Protein AF-A0A3D3FCI4-F1 (afdb_monomer_lite)

Structure (mmCIF, N/CA/C/O backbone):
data_AF-A0A3D3FCI4-F1
#
_entry.id   AF-A0A3D3FCI4-F1
#
loop_
_atom_site.group_PDB
_atom_site.id
_atom_site.type_symbol
_atom_site.label_atom_id
_atom_site.label_alt_id
_atom_site.label_comp_id
_atom_site.label_asym_id
_atom_site.label_entity_id
_atom_site.label_seq_id
_atom_site.pdbx_PDB_ins_code
_atom_site.Cartn_x
_atom_site.Cartn_y
_atom_site.Cartn_z
_atom_site.occupancy
_atom_site.B_iso_or_equiv
_atom_site.auth_seq_id
_atom_site.auth_comp_id
_atom_site.auth_asym_id
_atom_site.auth_atom_id
_atom_site.pdbx_PDB_model_num
ATOM 1 N N . MET A 1 1 ? 46.797 -23.513 31.741 1.00 40.06 1 MET A N 1
ATOM 2 C CA . MET A 1 1 ? 47.118 -23.196 30.335 1.00 40.06 1 MET A CA 1
ATOM 3 C C . MET A 1 1 ? 45.871 -22.556 29.739 1.00 40.06 1 MET A C 1
ATOM 5 O O . MET A 1 1 ? 44.933 -23.267 29.415 1.00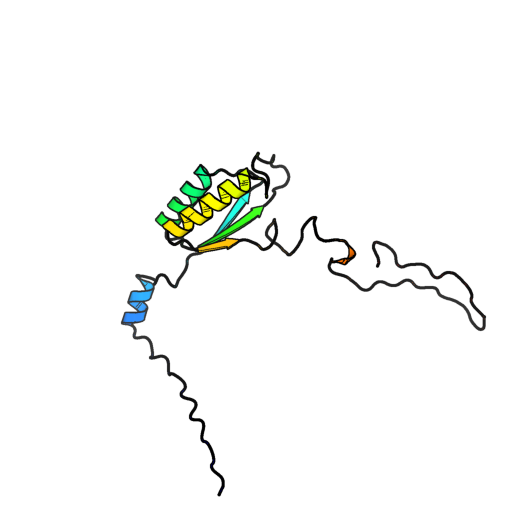 40.06 1 MET A O 1
ATOM 9 N N . ALA A 1 2 ? 45.781 -21.226 29.784 1.00 38.50 2 ALA A N 1
ATOM 10 C CA . ALA A 1 2 ? 44.607 -20.484 29.329 1.00 38.50 2 ALA A CA 1
ATOM 11 C C . ALA A 1 2 ? 44.851 -20.029 27.887 1.00 38.50 2 ALA A C 1
ATOM 13 O O . ALA A 1 2 ? 45.785 -19.272 27.634 1.00 38.50 2 ALA A O 1
ATOM 14 N N . PHE A 1 3 ? 44.054 -20.537 26.949 1.00 42.12 3 PHE A N 1
ATOM 15 C CA . PHE A 1 3 ? 44.055 -20.071 25.567 1.00 42.12 3 PHE A CA 1
ATOM 16 C C . PHE A 1 3 ? 43.136 -18.854 25.469 1.00 42.12 3 PHE A C 1
ATOM 18 O O . PHE A 1 3 ? 41.914 -18.985 25.456 1.00 42.12 3 PHE A O 1
ATOM 25 N N . THR A 1 4 ? 43.728 -17.664 25.425 1.00 46.25 4 THR A N 1
ATOM 26 C CA . THR A 1 4 ? 43.014 -16.434 25.077 1.00 46.25 4 THR A CA 1
ATOM 27 C C . THR A 1 4 ? 42.776 -16.431 23.571 1.00 46.25 4 THR A C 1
ATOM 29 O O . THR A 1 4 ? 43.709 -16.261 22.787 1.00 46.25 4 THR A O 1
ATOM 32 N N . PHE A 1 5 ? 41.526 -16.641 23.162 1.00 48.19 5 PHE A N 1
ATOM 33 C CA . PHE A 1 5 ? 41.084 -16.469 21.781 1.00 48.19 5 PHE A CA 1
ATOM 34 C C . PHE A 1 5 ? 40.935 -14.966 21.513 1.00 48.19 5 PHE A C 1
ATOM 36 O O . PHE A 1 5 ? 39.995 -14.332 21.990 1.00 48.19 5 PHE A O 1
ATOM 43 N N . CYS A 1 6 ? 41.887 -14.374 20.792 1.00 47.59 6 CYS A N 1
ATOM 44 C CA . CYS A 1 6 ? 41.751 -13.011 20.291 1.00 47.59 6 CYS A CA 1
ATOM 45 C C . CYS A 1 6 ? 40.881 -13.068 19.029 1.00 47.59 6 CYS A C 1
ATOM 47 O O . CYS A 1 6 ? 41.357 -13.446 17.959 1.00 47.59 6 CYS A O 1
ATOM 49 N N . ALA A 1 7 ? 39.589 -12.766 19.161 1.00 52.44 7 ALA A N 1
ATOM 50 C CA . ALA A 1 7 ? 38.726 -12.558 18.007 1.00 52.44 7 ALA A CA 1
ATOM 51 C C . ALA A 1 7 ? 39.152 -11.247 17.333 1.00 52.44 7 ALA A C 1
ATOM 53 O O . ALA A 1 7 ? 38.815 -10.157 17.793 1.00 52.44 7 ALA A O 1
ATOM 54 N N . SER A 1 8 ? 39.950 -11.354 16.271 1.00 58.19 8 SER A N 1
ATOM 55 C CA . SER A 1 8 ? 40.235 -10.225 15.392 1.00 58.19 8 SER A CA 1
ATOM 56 C C . SER A 1 8 ? 38.959 -9.923 14.611 1.00 58.19 8 SER A C 1
ATOM 58 O O . SER A 1 8 ? 38.587 -10.643 13.686 1.00 58.19 8 SER A O 1
ATOM 60 N N . GLN A 1 9 ? 38.233 -8.899 15.049 1.00 56.75 9 GLN A N 1
ATOM 61 C CA . GLN A 1 9 ? 37.124 -8.340 14.294 1.00 56.75 9 GLN A CA 1
ATOM 62 C C . GLN A 1 9 ? 37.735 -7.604 13.091 1.00 56.75 9 GLN A C 1
ATOM 64 O O . GLN A 1 9 ? 38.160 -6.458 13.217 1.00 56.75 9 GLN A O 1
ATOM 69 N N . CYS A 1 10 ? 37.831 -8.266 11.936 1.00 47.62 10 CYS A N 1
ATOM 70 C CA . CYS A 1 10 ? 38.097 -7.575 10.675 1.00 47.62 10 CYS A CA 1
ATOM 71 C C . CYS A 1 10 ? 36.905 -6.661 10.381 1.00 47.62 10 CYS A C 1
ATOM 73 O O . CYS A 1 10 ? 35.862 -7.114 9.912 1.00 47.62 10 CYS A O 1
ATOM 75 N N . SER A 1 11 ? 37.043 -5.374 10.677 1.00 58.16 11 SER A N 1
ATOM 76 C CA . SER A 1 11 ? 36.227 -4.352 10.038 1.00 58.16 11 SER A CA 1
ATOM 77 C C . SER A 1 11 ? 36.652 -4.287 8.574 1.00 58.16 11 SER A C 1
ATOM 79 O O . SER A 1 11 ? 37.777 -3.881 8.288 1.00 58.16 11 SER A O 1
ATOM 81 N N . GLU A 1 12 ? 35.789 -4.708 7.649 1.00 61.44 12 GLU A N 1
ATOM 82 C CA . GLU A 1 12 ? 35.965 -4.369 6.237 1.00 61.44 12 GLU A CA 1
ATOM 83 C C . GLU A 1 12 ? 35.935 -2.840 6.115 1.00 61.44 12 GLU A C 1
ATOM 85 O O . GLU A 1 12 ? 34.879 -2.211 6.215 1.00 61.44 12 GLU A O 1
ATOM 90 N N . GLU A 1 13 ? 37.104 -2.219 5.949 1.00 60.91 13 GLU A N 1
ATOM 91 C CA . GLU A 1 13 ? 37.179 -0.826 5.527 1.00 60.91 13 GLU A CA 1
ATOM 92 C C . GLU A 1 13 ? 36.599 -0.743 4.116 1.00 60.91 13 GLU A C 1
ATOM 94 O O . GLU A 1 13 ? 37.169 -1.271 3.159 1.00 60.91 13 GLU A O 1
ATOM 99 N N . LYS A 1 14 ? 35.439 -0.090 3.977 1.00 68.88 14 LYS A N 1
ATOM 100 C CA . LYS A 1 14 ? 34.926 0.257 2.653 1.00 68.88 14 LYS A CA 1
ATOM 101 C C . LYS A 1 14 ? 35.953 1.177 1.990 1.00 68.88 14 LYS A C 1
ATOM 103 O O . LYS A 1 14 ? 36.247 2.228 2.565 1.00 68.88 14 LYS A O 1
ATOM 108 N N . PRO A 1 15 ? 36.490 0.816 0.811 1.00 72.88 15 PRO A N 1
ATOM 109 C CA . PRO A 1 15 ? 37.452 1.661 0.128 1.00 72.88 15 PRO A CA 1
ATOM 110 C C . PRO A 1 15 ? 36.830 3.036 -0.120 1.00 72.88 15 PRO A C 1
ATOM 112 O O . PRO A 1 15 ? 35.658 3.146 -0.491 1.00 72.88 15 PRO A O 1
ATOM 115 N N . ALA A 1 16 ? 37.613 4.087 0.121 1.00 78.81 16 ALA A N 1
ATOM 116 C CA . ALA A 1 16 ? 37.190 5.447 -0.167 1.00 78.81 16 ALA A CA 1
ATOM 117 C C . ALA A 1 16 ? 36.862 5.572 -1.664 1.00 78.81 16 ALA A C 1
ATOM 119 O O . ALA A 1 16 ? 37.651 5.156 -2.514 1.00 78.81 16 ALA A O 1
ATOM 120 N N . LEU A 1 17 ? 35.688 6.121 -1.981 1.00 86.19 17 LEU A N 1
ATOM 121 C CA . LEU A 1 17 ? 35.261 6.343 -3.362 1.00 86.19 17 LEU A CA 1
ATOM 122 C C . LEU A 1 17 ? 36.151 7.411 -4.005 1.00 86.19 17 LEU A C 1
ATOM 124 O O . LEU A 1 17 ? 36.373 8.470 -3.415 1.00 86.19 17 LEU A O 1
ATOM 128 N N . SER A 1 18 ? 36.654 7.143 -5.210 1.00 93.06 18 SER A N 1
ATOM 129 C CA . SER A 1 18 ? 37.419 8.138 -5.962 1.00 93.06 18 SER A CA 1
ATOM 130 C C . SER A 1 18 ? 36.483 9.211 -6.545 1.00 93.06 18 SER A C 1
ATOM 132 O O . SER A 1 18 ? 35.312 8.907 -6.812 1.00 93.06 18 SER A O 1
ATOM 134 N N . PRO A 1 19 ? 36.959 10.445 -6.786 1.00 93.56 19 PRO A N 1
ATOM 135 C CA . PRO A 1 19 ? 36.166 11.484 -7.445 1.00 93.56 19 PRO A CA 1
ATOM 136 C C . PRO A 1 19 ? 35.548 11.028 -8.774 1.00 93.56 19 PRO A C 1
ATOM 138 O O . PRO A 1 19 ? 34.384 11.315 -9.033 1.00 93.56 19 PRO A O 1
ATOM 141 N N . GLU A 1 20 ? 36.274 10.235 -9.563 1.00 93.81 20 GLU A N 1
ATOM 142 C CA . GLU A 1 20 ? 35.809 9.707 -10.852 1.00 93.81 20 GLU A CA 1
ATOM 143 C C . GLU A 1 20 ? 34.651 8.717 -10.670 1.00 93.81 20 GLU A C 1
ATOM 145 O O . GLU A 1 20 ? 33.697 8.710 -11.449 1.00 93.81 20 GLU A O 1
ATOM 150 N N . SER A 1 21 ? 34.703 7.892 -9.618 1.00 90.56 21 SER A N 1
ATOM 151 C CA . SER A 1 21 ? 33.609 6.971 -9.292 1.00 90.56 21 SER A CA 1
ATOM 152 C C . SER A 1 21 ? 32.342 7.714 -8.855 1.00 90.56 21 SER A C 1
ATOM 154 O O . SER A 1 21 ? 31.236 7.307 -9.212 1.00 90.56 21 SER A O 1
ATOM 156 N N . LEU A 1 22 ? 32.502 8.832 -8.139 1.00 92.81 22 LEU A N 1
ATOM 157 C CA . LEU A 1 22 ? 31.397 9.689 -7.714 1.00 92.81 22 LEU A CA 1
ATOM 158 C C . LEU A 1 22 ? 30.778 10.435 -8.898 1.00 92.81 22 LEU A C 1
ATOM 160 O O . LEU A 1 22 ? 29.557 10.453 -9.026 1.00 92.81 22 LEU A O 1
ATOM 164 N N . GLU A 1 23 ? 31.602 11.014 -9.773 1.00 95.12 23 GLU A N 1
ATOM 165 C CA . GLU A 1 23 ? 31.141 11.699 -10.984 1.00 95.12 23 GLU A CA 1
ATOM 166 C C . GLU A 1 23 ? 30.387 10.736 -11.909 1.00 95.12 23 GLU A C 1
ATOM 168 O O . GLU A 1 23 ? 29.263 11.026 -12.318 1.00 95.12 23 GLU A O 1
ATOM 173 N N . SER A 1 24 ? 30.954 9.553 -12.167 1.00 93.00 24 SER A N 1
ATOM 174 C CA . SER A 1 24 ? 30.322 8.527 -13.001 1.00 93.00 24 SER A CA 1
ATOM 175 C C . SER A 1 24 ? 28.969 8.080 -12.438 1.00 93.00 24 SER A C 1
ATOM 177 O O . SER A 1 24 ? 27.974 8.081 -13.162 1.00 93.00 24 SER A O 1
ATOM 179 N N . GLY A 1 25 ? 28.895 7.784 -11.134 1.00 92.44 25 GLY A N 1
ATOM 180 C CA . GLY A 1 25 ? 27.641 7.406 -10.474 1.00 92.44 25 GLY A CA 1
ATOM 181 C C . GLY A 1 25 ? 26.622 8.545 -10.363 1.00 92.44 25 GLY A C 1
ATOM 182 O O . GLY A 1 25 ? 25.431 8.284 -10.225 1.00 92.44 25 GLY A O 1
ATOM 183 N N . PHE A 1 26 ? 27.057 9.804 -10.432 1.00 92.12 26 PHE A N 1
ATOM 184 C CA . PHE A 1 26 ? 26.157 10.955 -10.478 1.00 92.12 26 PHE A CA 1
ATOM 185 C C . PHE A 1 26 ? 25.567 11.161 -11.878 1.00 92.12 26 PHE A C 1
ATOM 187 O O . PHE A 1 26 ? 24.366 11.388 -12.010 1.00 92.12 26 PHE A O 1
ATOM 194 N N . VAL A 1 27 ? 26.396 11.056 -12.922 1.00 94.06 27 VAL A N 1
ATOM 195 C CA . VAL A 1 27 ? 25.966 11.187 -14.325 1.00 94.06 27 VAL A CA 1
ATOM 196 C C . VAL A 1 27 ? 25.118 9.991 -14.757 1.00 94.06 27 VAL A C 1
ATOM 198 O O . VAL A 1 27 ? 24.117 10.167 -15.447 1.00 94.06 27 VAL A O 1
ATOM 201 N N . THR A 1 28 ? 25.507 8.780 -14.349 1.00 90.44 28 THR A N 1
ATOM 202 C CA . THR A 1 28 ? 24.799 7.524 -14.634 1.00 90.44 28 THR A CA 1
ATOM 203 C C . THR A 1 28 ? 24.545 6.774 -13.325 1.00 90.44 28 THR A C 1
ATOM 205 O O . THR A 1 28 ? 25.340 5.910 -12.941 1.00 90.44 28 THR A O 1
ATOM 208 N N . PRO A 1 29 ? 23.452 7.099 -12.611 1.00 89.62 29 PRO A N 1
ATOM 209 C CA . PRO A 1 29 ? 23.088 6.398 -11.389 1.00 89.62 29 PRO A CA 1
ATOM 210 C C . PRO A 1 29 ? 22.958 4.889 -11.625 1.00 89.62 29 PRO A C 1
ATOM 212 O O . PRO A 1 29 ? 22.342 4.481 -12.611 1.00 89.62 29 PRO A O 1
ATOM 215 N N . PRO A 1 30 ? 23.519 4.042 -10.744 1.00 87.69 30 PRO A N 1
ATOM 216 C CA . PRO A 1 30 ? 23.360 2.599 -10.860 1.00 87.69 30 PRO A CA 1
ATOM 217 C C . PRO A 1 30 ? 21.914 2.188 -10.554 1.00 87.69 30 PRO A C 1
ATOM 219 O O . PRO A 1 30 ? 21.230 2.849 -9.774 1.00 87.69 30 PRO A O 1
ATOM 222 N N . ASP A 1 31 ? 21.487 1.029 -11.065 1.00 83.12 31 ASP A N 1
ATOM 223 C CA . ASP A 1 31 ? 20.128 0.487 -10.870 1.00 83.12 31 ASP A CA 1
ATOM 224 C C . ASP A 1 31 ? 19.733 0.290 -9.394 1.00 83.12 31 ASP A C 1
ATOM 226 O O . ASP A 1 31 ? 18.548 0.241 -9.064 1.00 83.12 31 ASP A O 1
ATOM 230 N N . SER A 1 32 ? 20.710 0.218 -8.481 1.00 86.88 32 SER A N 1
ATOM 231 C CA . SER A 1 32 ? 20.463 0.207 -7.033 1.00 86.88 32 SER A CA 1
ATOM 232 C C . SER A 1 32 ? 19.809 1.497 -6.518 1.00 86.88 32 SER A C 1
ATOM 234 O O . SER A 1 32 ? 19.259 1.508 -5.417 1.00 86.88 32 SER A O 1
ATOM 236 N N . ILE A 1 33 ? 19.885 2.593 -7.278 1.00 88.38 33 ILE A N 1
ATOM 237 C CA . ILE A 1 33 ? 19.215 3.859 -6.983 1.00 88.38 33 ILE A CA 1
ATOM 238 C C . ILE A 1 33 ? 17.872 3.868 -7.710 1.00 88.38 33 ILE A C 1
ATOM 240 O O . ILE A 1 33 ? 17.774 4.148 -8.903 1.00 88.38 33 ILE A O 1
ATOM 244 N N . GLN A 1 34 ? 16.819 3.535 -6.968 1.00 87.50 34 GLN A N 1
ATOM 245 C CA . GLN A 1 34 ? 15.479 3.419 -7.526 1.00 87.50 34 GLN A CA 1
ATOM 246 C C . GLN A 1 34 ? 14.676 4.719 -7.412 1.00 87.50 34 GLN A C 1
ATOM 248 O O . GLN A 1 34 ? 14.445 5.231 -6.312 1.00 87.50 34 GLN A O 1
ATOM 253 N N . THR A 1 35 ? 14.161 5.198 -8.542 1.00 93.50 35 THR A N 1
ATOM 254 C CA . THR A 1 35 ? 13.181 6.286 -8.595 1.00 93.50 35 THR A CA 1
ATOM 255 C C . THR A 1 35 ? 11.789 5.700 -8.421 1.00 93.50 35 THR A C 1
ATOM 257 O O . THR A 1 35 ? 11.380 4.800 -9.154 1.00 93.50 35 THR A O 1
ATOM 260 N N . SER A 1 36 ? 11.077 6.186 -7.404 1.00 96.31 36 SER A N 1
ATOM 261 C CA . SER A 1 36 ? 9.855 5.554 -6.904 1.00 96.31 36 SER A CA 1
ATOM 262 C C . SER A 1 36 ? 8.648 6.473 -6.960 1.00 96.31 36 SER A C 1
ATOM 264 O O . SER A 1 36 ? 8.780 7.670 -6.709 1.00 96.31 36 SER A O 1
ATOM 266 N N . VAL A 1 37 ? 7.467 5.900 -7.188 1.00 98.06 37 VAL A N 1
ATOM 267 C CA . VAL A 1 37 ? 6.197 6.639 -7.187 1.00 98.06 37 VAL A CA 1
ATOM 268 C C . VAL A 1 37 ? 5.118 5.941 -6.369 1.00 98.06 37 VAL A C 1
ATOM 270 O O . VAL A 1 37 ? 5.077 4.714 -6.273 1.00 98.06 37 VAL A O 1
ATOM 273 N N . TYR A 1 38 ? 4.196 6.728 -5.817 1.00 98.38 38 TYR A N 1
ATOM 274 C CA . TYR A 1 38 ? 2.888 6.207 -5.440 1.00 98.38 38 TYR A CA 1
ATOM 275 C C . TYR A 1 38 ? 2.030 6.084 -6.690 1.00 98.38 38 TYR A C 1
ATOM 277 O O . TYR A 1 38 ? 1.877 7.042 -7.446 1.00 98.38 38 TYR A O 1
ATOM 285 N N . TRP A 1 39 ? 1.454 4.907 -6.883 1.00 98.50 39 TRP A N 1
ATOM 286 C CA . TRP A 1 39 ? 0.574 4.614 -7.997 1.00 98.50 39 TRP A CA 1
ATOM 287 C C . TRP A 1 39 ? -0.797 4.253 -7.446 1.00 98.50 39 TRP A C 1
ATOM 289 O O . TRP A 1 39 ? -1.087 3.114 -7.079 1.00 98.50 39 TRP A O 1
ATOM 299 N N . TYR A 1 40 ? -1.623 5.282 -7.285 1.00 98.00 40 TYR A N 1
ATOM 300 C CA . TYR A 1 40 ? -2.937 5.124 -6.686 1.00 98.00 40 TYR A CA 1
ATOM 301 C C . TYR A 1 40 ? -3.972 4.721 -7.725 1.00 98.00 40 TYR A C 1
ATOM 303 O O . TYR A 1 40 ? -4.189 5.413 -8.717 1.00 98.00 40 TYR A O 1
ATOM 311 N N . TRP A 1 41 ? -4.650 3.614 -7.450 1.00 97.81 41 TRP A N 1
ATOM 312 C CA . TRP A 1 41 ? -5.810 3.163 -8.200 1.00 97.81 41 TRP A CA 1
ATOM 313 C C . TRP A 1 41 ? -7.045 3.795 -7.576 1.00 97.81 41 TRP A C 1
ATOM 315 O O . TRP A 1 41 ? -7.425 3.490 -6.441 1.00 97.81 41 TRP A O 1
ATOM 325 N N . ILE A 1 42 ? -7.611 4.759 -8.298 1.00 97.44 42 ILE A N 1
ATOM 326 C CA . ILE A 1 42 ? -8.595 5.689 -7.755 1.00 97.44 42 ILE A CA 1
ATOM 327 C C . ILE A 1 42 ? -10.012 5.181 -8.003 1.00 97.44 42 ILE A C 1
ATOM 329 O O . ILE A 1 42 ? -10.454 5.072 -9.141 1.00 97.44 42 ILE A O 1
ATOM 333 N N . SER A 1 43 ? -10.754 4.967 -6.917 1.00 96.44 43 SER A N 1
ATOM 334 C CA . SER A 1 43 ? -12.205 4.733 -6.896 1.00 96.44 43 SER A CA 1
ATOM 335 C C . SER A 1 43 ? -12.674 3.696 -7.921 1.00 96.44 43 SER A C 1
ATOM 337 O O . SER A 1 43 ? -13.635 3.931 -8.647 1.00 96.44 43 SER A O 1
ATOM 339 N N . ASP A 1 44 ? -11.987 2.555 -7.994 1.00 96.44 44 ASP A N 1
ATOM 340 C CA . ASP A 1 44 ? -12.286 1.431 -8.897 1.00 96.44 44 ASP A CA 1
ATOM 341 C C . ASP A 1 44 ? -12.215 1.762 -10.406 1.00 96.44 44 ASP A C 1
ATOM 343 O O . ASP A 1 44 ? -12.681 0.981 -11.244 1.00 96.44 44 ASP A O 1
ATOM 347 N N . HIS A 1 45 ? -11.636 2.911 -10.778 1.00 96.50 45 HIS A N 1
ATOM 348 C CA . HIS A 1 45 ? -11.332 3.265 -12.169 1.00 96.50 45 HIS A CA 1
ATOM 349 C C . HIS A 1 45 ? -10.005 2.645 -12.570 1.00 96.50 45 HIS A C 1
ATOM 351 O O . HIS A 1 45 ? -8.943 3.259 -12.481 1.00 96.50 45 HIS A O 1
ATOM 357 N N . LEU A 1 46 ? -10.085 1.385 -12.973 1.00 96.31 46 LEU A N 1
ATOM 358 C CA . LEU A 1 46 ? -8.936 0.539 -13.230 1.00 96.31 46 LEU A CA 1
ATOM 359 C C . LEU A 1 46 ? -9.191 -0.308 -14.480 1.00 96.31 46 LEU A C 1
ATOM 361 O O . LEU A 1 46 ? -10.323 -0.697 -14.755 1.00 96.31 46 LEU A O 1
ATOM 365 N N . SER A 1 47 ? -8.145 -0.593 -15.254 1.00 97.94 47 SER A N 1
ATOM 366 C CA . SER A 1 47 ? -8.229 -1.523 -16.381 1.00 97.94 47 SER A CA 1
ATOM 367 C C . SER A 1 47 ? -6.887 -2.196 -16.641 1.00 97.94 47 SER A C 1
ATOM 369 O O . SER A 1 47 ? -5.830 -1.625 -16.369 1.00 97.94 47 SER A O 1
ATOM 371 N N . LYS A 1 48 ? -6.932 -3.396 -17.228 1.00 98.19 48 LYS A N 1
ATOM 372 C CA . LYS A 1 48 ? -5.736 -4.156 -17.609 1.00 98.19 48 LYS A CA 1
ATOM 373 C C . LYS A 1 48 ? -4.878 -3.408 -18.632 1.00 98.19 48 LYS A C 1
ATOM 375 O O . LYS A 1 48 ? -3.660 -3.396 -18.529 1.00 98.19 48 LYS A O 1
ATOM 380 N N . GLU A 1 49 ? -5.516 -2.779 -19.613 1.00 98.50 49 GLU A N 1
ATOM 381 C CA . GLU A 1 49 ? -4.820 -1.977 -20.620 1.00 98.50 49 GLU A CA 1
ATOM 382 C C . GLU A 1 49 ? -4.145 -0.749 -19.994 1.00 98.50 49 GLU A C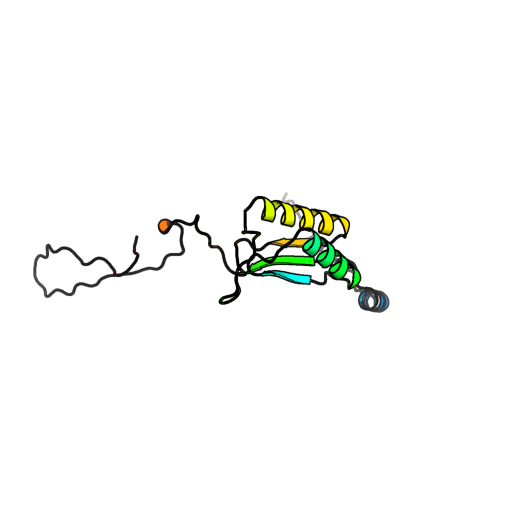 1
ATOM 384 O O . GLU A 1 49 ? -2.993 -0.458 -20.312 1.00 98.50 49 GLU A O 1
ATOM 389 N N . GLY A 1 50 ? -4.841 -0.065 -19.079 1.00 98.50 50 GLY A N 1
ATOM 390 C CA . GLY A 1 50 ? -4.311 1.100 -18.373 1.00 98.50 50 GLY A CA 1
ATOM 391 C C . GLY A 1 50 ? -3.049 0.767 -17.587 1.00 98.50 50 GLY A C 1
ATOM 392 O O . GLY A 1 50 ? -2.027 1.410 -17.792 1.00 98.50 50 GLY A O 1
ATOM 393 N N . VAL A 1 51 ? -3.075 -0.296 -16.773 1.00 98.75 51 VAL A N 1
ATOM 394 C CA . VAL A 1 51 ? -1.909 -0.648 -15.946 1.00 98.75 51 VAL A CA 1
ATOM 395 C C . VAL A 1 51 ? -0.673 -1.026 -16.757 1.00 98.75 51 VAL A C 1
ATOM 397 O O . VAL A 1 51 ? 0.444 -0.718 -16.352 1.00 98.75 51 VAL A O 1
ATOM 400 N N . VAL A 1 52 ? -0.859 -1.656 -17.919 1.00 98.88 52 VAL A N 1
ATOM 401 C CA . VAL A 1 52 ? 0.247 -1.987 -18.826 1.00 98.88 52 VAL A CA 1
ATOM 402 C C . VAL A 1 52 ? 0.854 -0.708 -19.402 1.00 98.88 52 VAL A C 1
ATOM 404 O O . VAL A 1 52 ? 2.073 -0.542 -19.381 1.00 98.88 52 VAL A O 1
ATOM 407 N N . LYS A 1 53 ? 0.016 0.220 -19.880 1.00 98.88 53 LYS A N 1
ATOM 408 C CA . LYS A 1 53 ? 0.479 1.500 -20.437 1.00 98.88 53 LYS A CA 1
ATOM 409 C C . LYS A 1 53 ? 1.170 2.369 -19.390 1.00 98.88 53 LYS A C 1
ATOM 411 O O . LYS A 1 53 ? 2.221 2.927 -19.691 1.00 98.88 53 LYS A O 1
ATOM 416 N N . ASP A 1 54 ? 0.627 2.427 -18.176 1.00 98.75 54 ASP A N 1
ATOM 417 C CA . ASP A 1 54 ? 1.227 3.152 -17.054 1.00 98.75 54 ASP A CA 1
ATOM 418 C C . ASP A 1 54 ? 2.650 2.650 -16.775 1.00 98.75 54 ASP A C 1
ATOM 420 O O . ASP A 1 54 ? 3.577 3.451 -16.682 1.00 98.75 54 ASP A O 1
ATOM 424 N N . LEU A 1 55 ? 2.855 1.331 -16.707 1.00 98.81 55 LEU A N 1
ATOM 425 C CA . LEU A 1 55 ? 4.169 0.740 -16.431 1.00 98.81 55 LEU A CA 1
ATOM 426 C C . LEU A 1 55 ? 5.177 0.968 -17.565 1.00 98.81 55 LEU A C 1
ATOM 428 O O . LEU A 1 55 ? 6.347 1.243 -17.297 1.00 98.81 55 LEU A O 1
ATOM 432 N N . HIS A 1 56 ? 4.741 0.906 -18.826 1.00 98.75 56 HIS A N 1
ATOM 433 C CA . HIS A 1 56 ? 5.600 1.274 -19.954 1.00 98.75 56 HIS A CA 1
ATOM 434 C C . HIS A 1 56 ? 6.008 2.751 -19.899 1.00 98.75 56 HIS A C 1
ATOM 436 O O . HIS A 1 56 ? 7.190 3.053 -20.063 1.00 98.75 56 HIS A O 1
ATOM 442 N N . ALA A 1 57 ? 5.067 3.652 -19.600 1.00 98.69 57 ALA A N 1
ATOM 443 C CA . ALA A 1 57 ? 5.351 5.077 -19.450 1.00 98.69 57 ALA A CA 1
ATOM 444 C C . ALA A 1 57 ? 6.298 5.349 -18.268 1.00 98.69 57 ALA A C 1
ATOM 446 O O . ALA A 1 57 ? 7.233 6.135 -18.396 1.00 98.69 57 ALA A O 1
ATOM 447 N N . MET A 1 58 ? 6.111 4.657 -17.138 1.00 98.50 58 MET A N 1
ATOM 448 C CA . MET A 1 58 ? 7.032 4.705 -15.997 1.00 98.50 58 MET A CA 1
ATOM 449 C C . MET A 1 58 ? 8.446 4.288 -16.407 1.00 98.50 58 MET A C 1
ATOM 451 O O . MET A 1 58 ? 9.407 4.995 -16.098 1.00 98.50 58 MET A O 1
ATOM 455 N N . LYS A 1 59 ? 8.579 3.176 -17.141 1.00 97.06 59 LYS A N 1
ATOM 456 C CA . LYS A 1 59 ? 9.884 2.686 -17.592 1.00 97.06 59 LYS A CA 1
ATOM 457 C C . LYS A 1 59 ? 10.585 3.679 -18.515 1.00 97.06 59 LYS A C 1
ATOM 459 O O . LYS A 1 59 ? 11.785 3.895 -18.357 1.00 97.06 59 LYS A O 1
ATOM 464 N N . GLU A 1 60 ? 9.848 4.269 -19.454 1.00 97.44 60 GLU A N 1
ATOM 465 C CA . GLU A 1 60 ? 10.371 5.233 -20.429 1.00 97.44 60 GLU A CA 1
ATOM 466 C C . GLU A 1 60 ? 11.031 6.441 -19.752 1.00 97.44 60 GLU A C 1
ATOM 468 O O . GLU A 1 60 ? 12.069 6.914 -20.210 1.00 97.44 60 GLU A O 1
ATOM 473 N N . VAL A 1 61 ? 10.482 6.892 -18.621 1.00 95.75 61 VAL A N 1
ATOM 474 C CA . VAL A 1 61 ? 11.003 8.043 -17.865 1.00 95.75 61 VAL A CA 1
ATOM 475 C C . VAL A 1 61 ? 11.943 7.661 -16.713 1.00 95.75 61 VAL A C 1
ATOM 477 O O . VAL A 1 61 ? 12.308 8.518 -15.910 1.00 95.75 61 VAL A O 1
ATOM 480 N N . GLY A 1 62 ? 12.345 6.390 -16.609 1.00 93.94 62 GLY A N 1
ATOM 481 C CA . GLY A 1 62 ? 13.320 5.925 -15.614 1.00 93.94 62 GLY A CA 1
ATOM 482 C C . GLY A 1 62 ? 12.755 5.609 -14.223 1.00 93.94 62 GLY A C 1
ATOM 483 O O . GLY A 1 62 ? 13.524 5.431 -13.278 1.00 93.94 62 GLY A O 1
ATOM 484 N N . ILE A 1 63 ? 11.431 5.501 -14.067 1.00 96.69 63 ILE A N 1
ATOM 485 C CA . ILE A 1 63 ? 10.820 4.983 -12.835 1.00 96.69 63 ILE A CA 1
ATOM 486 C C . ILE A 1 63 ? 10.982 3.460 -12.817 1.00 96.69 63 ILE A C 1
ATOM 488 O O . ILE A 1 63 ? 10.592 2.759 -13.751 1.00 96.69 63 ILE A O 1
ATOM 492 N N . ASN A 1 64 ? 11.542 2.944 -11.728 1.00 94.75 64 ASN A N 1
ATOM 493 C CA . ASN A 1 64 ? 11.836 1.521 -11.540 1.00 94.75 64 ASN A CA 1
ATOM 494 C C . ASN A 1 64 ? 11.269 0.964 -10.224 1.00 94.75 64 ASN A C 1
ATOM 496 O O . ASN A 1 64 ? 11.547 -0.183 -9.877 1.00 94.75 64 ASN A O 1
ATOM 500 N N . ARG A 1 65 ? 10.434 1.738 -9.514 1.00 97.88 65 ARG A N 1
ATOM 501 C CA . ARG A 1 65 ? 9.630 1.248 -8.388 1.00 97.88 65 ARG A CA 1
ATOM 502 C C . ARG A 1 65 ? 8.284 1.968 -8.280 1.00 97.88 65 ARG A C 1
ATOM 504 O O . ARG A 1 65 ? 8.217 3.191 -8.402 1.00 97.88 65 ARG A O 1
ATOM 511 N N . ALA A 1 66 ? 7.212 1.237 -7.994 1.00 98.44 66 ALA A N 1
ATOM 512 C CA . ALA A 1 66 ? 5.885 1.808 -7.769 1.00 98.44 66 ALA A CA 1
ATOM 513 C C . ALA A 1 66 ? 5.168 1.155 -6.578 1.00 98.44 66 ALA A C 1
ATOM 515 O O . ALA A 1 66 ? 5.299 -0.043 -6.334 1.00 98.44 66 ALA A O 1
ATOM 516 N N . PHE A 1 67 ? 4.387 1.947 -5.843 1.00 98.44 67 PHE A N 1
ATOM 517 C CA . PHE A 1 67 ? 3.598 1.489 -4.698 1.00 98.44 67 PHE A CA 1
ATOM 518 C C . PHE A 1 67 ? 2.103 1.565 -5.006 1.00 98.44 67 PHE A C 1
ATOM 520 O O . PHE A 1 67 ? 1.548 2.661 -5.112 1.00 98.44 67 PHE A O 1
ATOM 527 N N . ILE A 1 68 ? 1.451 0.408 -5.132 1.00 98.50 68 ILE A N 1
ATOM 528 C CA . ILE A 1 68 ? 0.019 0.299 -5.426 1.00 98.50 68 ILE A CA 1
ATOM 529 C C . ILE A 1 68 ? -0.789 0.562 -4.158 1.00 98.50 68 ILE A C 1
ATOM 531 O O . ILE A 1 68 ? -0.711 -0.212 -3.200 1.00 98.50 68 ILE A O 1
ATOM 535 N N . GLY A 1 69 ? -1.618 1.608 -4.194 1.00 97.81 69 GLY A N 1
ATOM 536 C CA . GLY A 1 69 ? -2.627 1.913 -3.176 1.00 97.81 69 GLY A CA 1
ATOM 537 C C . GLY A 1 69 ? -4.022 2.021 -3.782 1.00 97.81 69 GLY A C 1
ATOM 538 O O . GLY A 1 69 ? -4.212 2.700 -4.786 1.00 97.81 69 GLY A O 1
ATOM 539 N N . ASN A 1 70 ? -5.011 1.366 -3.172 1.00 96.81 70 ASN A N 1
ATOM 540 C CA . ASN A 1 70 ? -6.403 1.422 -3.628 1.00 96.81 70 ASN A CA 1
ATOM 541 C C . ASN A 1 70 ? -7.135 2.518 -2.852 1.00 96.81 70 ASN A C 1
ATOM 543 O O . ASN A 1 70 ? -7.416 2.337 -1.667 1.00 96.81 70 ASN A O 1
ATOM 547 N N . ILE A 1 71 ? -7.415 3.655 -3.490 1.00 96.62 71 ILE A N 1
ATOM 548 C CA . ILE A 1 71 ? -7.900 4.865 -2.812 1.00 96.62 71 ILE A CA 1
ATOM 549 C C . ILE A 1 71 ? -9.305 5.221 -3.294 1.00 96.62 71 ILE A C 1
ATOM 551 O O . ILE A 1 71 ? -9.520 5.467 -4.477 1.00 96.62 71 ILE A O 1
ATOM 555 N N . GLY A 1 72 ? -10.261 5.318 -2.371 1.00 94.31 72 GLY A N 1
ATOM 556 C CA . GLY A 1 72 ? -11.570 5.916 -2.644 1.00 94.31 72 GLY A CA 1
ATOM 557 C C . GLY A 1 72 ? -11.530 7.437 -2.487 1.00 94.31 72 GLY A C 1
ATOM 558 O O . GLY A 1 72 ? -10.961 7.940 -1.518 1.00 94.31 72 GLY A O 1
ATOM 559 N N . ILE A 1 73 ? -12.150 8.170 -3.413 1.00 94.12 73 ILE A N 1
ATOM 560 C CA . ILE A 1 73 ? -12.327 9.625 -3.332 1.00 94.12 73 ILE A CA 1
ATOM 561 C C . ILE A 1 73 ? -13.810 9.937 -3.137 1.00 94.12 73 ILE A C 1
ATOM 563 O O . ILE A 1 73 ? -14.668 9.481 -3.892 1.00 94.12 73 ILE A O 1
ATOM 567 N N . ASN A 1 74 ? -14.114 10.750 -2.126 1.00 91.12 74 ASN A N 1
ATOM 568 C CA . ASN A 1 74 ? -15.475 11.221 -1.886 1.00 91.12 74 ASN A CA 1
ATOM 569 C C . ASN A 1 74 ? -15.980 12.043 -3.082 1.00 91.12 74 ASN A C 1
ATOM 571 O O . ASN A 1 74 ? -15.237 12.837 -3.650 1.00 91.12 74 ASN A O 1
ATOM 575 N N . ASN A 1 75 ? -17.263 11.900 -3.418 1.00 92.25 75 ASN A N 1
ATOM 576 C CA . ASN A 1 75 ? -17.922 12.576 -4.546 1.00 92.25 75 ASN A CA 1
ATOM 577 C C . ASN A 1 75 ? -17.423 12.173 -5.947 1.00 92.25 75 ASN A C 1
ATOM 579 O O . ASN A 1 75 ? -17.808 12.807 -6.927 1.00 92.25 75 ASN A O 1
ATOM 583 N N . LEU A 1 76 ? -16.625 11.109 -6.067 1.00 94.06 76 LEU A N 1
ATOM 584 C CA . LEU A 1 76 ? -16.319 10.476 -7.346 1.00 94.06 76 LEU A CA 1
ATOM 585 C C . LEU A 1 76 ? -17.142 9.181 -7.469 1.00 94.06 76 LEU A C 1
ATOM 587 O O . LEU A 1 76 ? -17.053 8.326 -6.585 1.00 94.06 76 LEU A O 1
ATOM 591 N N . PRO A 1 77 ? -17.953 8.999 -8.529 1.00 95.25 77 PRO A N 1
ATOM 592 C CA . PRO A 1 77 ? -18.613 7.723 -8.770 1.00 95.25 77 PRO A CA 1
ATOM 593 C C . PRO A 1 77 ? -17.573 6.618 -8.920 1.00 95.25 77 PRO A C 1
ATOM 595 O O . PRO A 1 77 ? -16.594 6.788 -9.647 1.00 95.25 77 PRO A O 1
ATOM 598 N N . PHE A 1 78 ? -17.786 5.488 -8.253 1.00 95.75 78 PHE A N 1
ATOM 599 C CA . PHE A 1 78 ? -16.860 4.371 -8.359 1.00 95.75 78 PHE A CA 1
ATOM 600 C C . PHE A 1 78 ? -16.993 3.668 -9.713 1.00 95.75 78 PHE A C 1
ATOM 602 O O . PHE A 1 78 ? -18.100 3.477 -10.222 1.00 95.75 78 PHE A O 1
ATOM 609 N N . GLY A 1 79 ? -15.857 3.240 -10.255 1.00 95.62 79 GLY A N 1
ATOM 610 C CA . GLY A 1 79 ? -15.785 2.355 -11.405 1.00 95.62 79 GLY A CA 1
ATOM 611 C C . GLY A 1 79 ? -16.291 0.938 -11.107 1.00 95.62 79 GLY A C 1
ATOM 612 O O . GLY A 1 79 ? -16.853 0.633 -10.045 1.00 95.62 79 GLY A O 1
ATOM 613 N N . LYS A 1 80 ? -16.122 0.067 -12.103 1.00 95.19 80 LYS A N 1
ATOM 614 C CA . LYS A 1 80 ? -16.657 -1.303 -12.096 1.00 95.19 80 LYS A CA 1
ATOM 615 C C . LYS A 1 80 ? -15.739 -2.302 -11.391 1.00 95.19 80 LYS A C 1
ATOM 617 O O . LYS A 1 80 ? -16.238 -3.270 -10.824 1.00 95.19 80 LYS A O 1
ATOM 622 N N . VAL A 1 81 ? -14.431 -2.045 -11.385 1.00 97.31 81 VAL A N 1
ATOM 623 C CA . VAL A 1 81 ? -13.409 -2.997 -10.935 1.00 97.31 81 VAL A CA 1
ATOM 624 C C . VAL A 1 81 ? -13.231 -2.907 -9.421 1.00 97.31 81 VAL A C 1
ATOM 626 O O . VAL A 1 81 ? -12.337 -2.229 -8.918 1.00 97.31 81 VAL A O 1
ATOM 629 N N . LYS A 1 82 ? -14.129 -3.559 -8.678 1.00 95.44 82 LYS A N 1
ATOM 630 C CA . LYS A 1 82 ? -14.119 -3.543 -7.207 1.00 95.44 82 LYS A CA 1
ATOM 631 C C . LYS A 1 82 ? -12.886 -4.247 -6.659 1.00 95.44 82 LYS A C 1
ATOM 633 O O . LYS A 1 82 ? -12.559 -5.340 -7.118 1.00 95.44 82 LYS A O 1
ATOM 638 N N . ILE A 1 83 ? -12.256 -3.675 -5.636 1.00 93.81 83 ILE A N 1
ATOM 639 C CA . ILE A 1 83 ? -11.151 -4.335 -4.931 1.00 93.81 83 ILE A CA 1
ATOM 640 C C . ILE A 1 83 ? -11.525 -5.770 -4.515 1.00 93.81 83 ILE A C 1
ATOM 642 O O . ILE A 1 83 ? -12.630 -6.019 -4.033 1.00 93.81 83 ILE A O 1
ATOM 646 N N . TRP A 1 84 ? -10.606 -6.708 -4.749 1.00 94.06 84 TRP A N 1
ATOM 647 C CA . TRP A 1 84 ? -10.764 -8.159 -4.541 1.00 94.06 84 TRP A CA 1
ATOM 648 C C . TRP A 1 84 ? -11.831 -8.879 -5.373 1.00 94.06 84 TRP A C 1
ATOM 650 O O . TRP A 1 84 ? -12.036 -10.073 -5.160 1.00 94.06 84 TRP A O 1
ATOM 660 N N . SER A 1 85 ? -12.478 -8.213 -6.331 1.00 97.25 85 SER A N 1
ATOM 661 C CA . SER A 1 85 ? -13.202 -8.926 -7.389 1.00 97.25 85 SER A CA 1
ATOM 662 C C . SER A 1 85 ? -12.230 -9.676 -8.306 1.00 97.25 85 SER A C 1
ATOM 664 O O . SER A 1 85 ? -11.049 -9.328 -8.378 1.00 97.25 85 SER A O 1
ATOM 666 N N . ASP A 1 86 ? -12.728 -10.667 -9.045 1.00 98.25 86 ASP A N 1
ATOM 667 C CA . ASP A 1 86 ? -11.924 -11.412 -10.024 1.00 98.25 86 ASP A CA 1
ATOM 668 C C . ASP A 1 86 ? -11.272 -10.474 -11.054 1.00 98.25 86 ASP A C 1
ATOM 670 O O . ASP A 1 86 ? -10.083 -10.588 -11.337 1.00 98.25 86 ASP A O 1
ATOM 674 N N . GLU A 1 87 ? -12.009 -9.463 -11.529 1.00 97.94 87 GLU A N 1
ATOM 675 C CA . GLU A 1 87 ? -11.488 -8.464 -12.470 1.00 97.94 87 GLU A CA 1
ATOM 676 C C . GLU A 1 87 ? -10.342 -7.641 -11.860 1.00 97.94 87 GLU A C 1
ATOM 678 O O . GLU A 1 87 ? -9.357 -7.340 -12.533 1.00 97.94 87 GLU A O 1
ATOM 683 N N . TRP A 1 88 ? -10.415 -7.308 -10.568 1.00 98.31 88 TRP A N 1
ATOM 684 C CA . TRP A 1 88 ? -9.327 -6.606 -9.884 1.00 98.31 88 TRP A CA 1
ATOM 685 C C . TRP A 1 88 ? -8.076 -7.481 -9.757 1.00 98.31 88 TRP A C 1
ATOM 687 O O . TRP A 1 88 ? -6.966 -6.994 -9.985 1.00 98.31 88 TRP A O 1
ATOM 697 N N . TRP A 1 89 ? -8.243 -8.772 -9.449 1.00 98.31 89 TRP A N 1
ATOM 698 C CA . TRP A 1 89 ? -7.132 -9.727 -9.417 1.00 98.31 89 TRP A CA 1
ATOM 699 C C . TRP A 1 89 ? -6.493 -9.910 -10.796 1.00 98.31 89 TRP A C 1
ATOM 701 O O . TRP A 1 89 ? -5.265 -9.961 -10.886 1.00 98.31 89 TRP A O 1
ATOM 711 N N . ASP A 1 90 ? -7.288 -9.923 -11.867 1.00 98.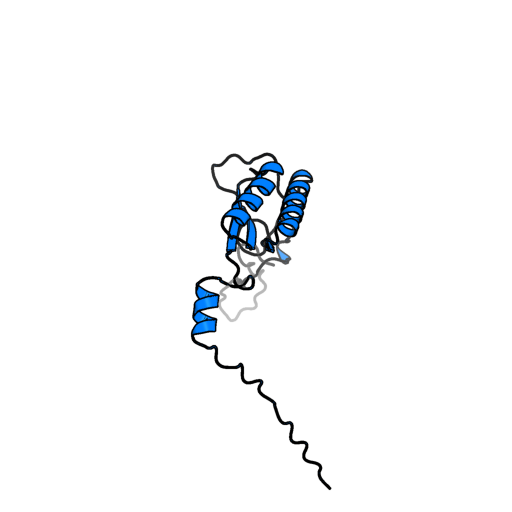56 90 ASP A N 1
ATOM 712 C CA . ASP A 1 90 ? -6.788 -9.974 -13.244 1.00 98.56 90 ASP A CA 1
ATOM 713 C C . ASP A 1 90 ? -5.959 -8.738 -13.607 1.00 98.56 90 ASP A C 1
ATOM 715 O O . ASP A 1 90 ? -4.906 -8.857 -14.252 1.00 98.56 90 ASP A O 1
ATOM 719 N N . VAL A 1 91 ? -6.400 -7.548 -13.185 1.00 98.69 91 VAL A N 1
ATOM 720 C CA . VAL A 1 91 ? -5.626 -6.318 -13.387 1.00 98.69 91 VAL A CA 1
ATOM 721 C C . VAL A 1 91 ? -4.341 -6.334 -12.563 1.00 98.69 91 VAL A C 1
ATOM 723 O O . VAL A 1 91 ? -3.278 -6.024 -13.105 1.00 98.69 91 VAL A O 1
ATOM 726 N N . LEU A 1 92 ? -4.399 -6.739 -11.292 1.00 98.62 92 LEU A N 1
ATOM 727 C CA . LEU A 1 92 ? -3.208 -6.859 -10.452 1.00 98.62 92 LEU A CA 1
ATOM 728 C C . LEU A 1 92 ? -2.199 -7.841 -11.044 1.00 98.62 92 LEU A C 1
ATOM 730 O O . LEU A 1 92 ? -1.019 -7.515 -11.148 1.00 98.62 92 LEU A O 1
ATOM 734 N N . HIS A 1 93 ? -2.652 -9.011 -11.483 1.00 98.62 93 HIS A N 1
ATOM 735 C CA . HIS A 1 93 ? -1.789 -9.994 -12.124 1.00 98.62 93 HIS A CA 1
ATOM 736 C C . HIS A 1 93 ? -1.122 -9.425 -13.385 1.00 98.62 93 HIS A C 1
ATOM 738 O O . HIS A 1 93 ? 0.081 -9.604 -13.577 1.00 98.62 93 HIS A O 1
ATOM 744 N N . ALA A 1 94 ? -1.869 -8.697 -14.221 1.00 98.75 94 ALA A N 1
ATOM 745 C CA . ALA A 1 94 ? -1.304 -8.040 -15.396 1.00 98.75 94 ALA A CA 1
ATOM 746 C C . ALA A 1 94 ? -0.249 -6.988 -15.024 1.00 98.75 94 ALA A C 1
ATOM 748 O O . ALA A 1 94 ? 0.834 -6.995 -15.605 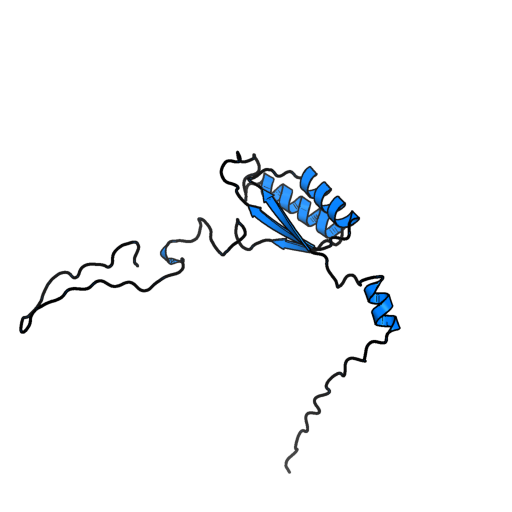1.00 98.75 94 ALA A O 1
ATOM 749 N N . ALA A 1 95 ? -0.533 -6.142 -14.030 1.00 98.75 95 ALA A N 1
ATOM 750 C CA . ALA A 1 95 ? 0.408 -5.141 -13.542 1.00 98.75 95 ALA A CA 1
ATOM 751 C C . ALA A 1 95 ? 1.702 -5.786 -13.020 1.00 98.75 95 ALA A C 1
ATOM 753 O O . ALA A 1 95 ? 2.790 -5.402 -13.439 1.00 98.75 95 ALA A O 1
ATOM 754 N N . LEU A 1 96 ? 1.604 -6.806 -12.160 1.00 98.81 96 LEU A N 1
ATOM 755 C CA . LEU A 1 96 ? 2.772 -7.488 -11.589 1.00 98.81 96 LEU A CA 1
ATOM 756 C C . LEU A 1 96 ? 3.602 -8.210 -12.657 1.00 98.81 96 LEU A C 1
ATOM 758 O O . LEU A 1 96 ? 4.835 -8.152 -12.626 1.00 98.81 96 LEU A O 1
ATOM 762 N N . LYS A 1 97 ? 2.940 -8.855 -13.625 1.00 98.81 97 LYS A N 1
ATOM 763 C CA . LYS A 1 97 ? 3.614 -9.518 -14.745 1.00 98.81 97 LYS A CA 1
ATOM 764 C C . LYS A 1 97 ? 4.386 -8.511 -15.600 1.00 98.81 97 LYS A C 1
ATOM 766 O O . LYS A 1 97 ? 5.583 -8.690 -15.805 1.00 98.81 97 LYS A O 1
ATOM 771 N N . THR A 1 98 ? 3.733 -7.438 -16.044 1.00 98.81 98 THR A N 1
ATOM 772 C CA . THR A 1 98 ? 4.373 -6.399 -16.866 1.00 98.81 98 THR A CA 1
ATOM 773 C C . THR A 1 98 ? 5.480 -5.671 -16.104 1.00 98.81 98 THR A C 1
ATOM 775 O O . THR A 1 98 ? 6.544 -5.426 -16.664 1.00 98.81 98 THR A O 1
ATOM 778 N N . ALA A 1 99 ? 5.288 -5.374 -14.816 1.00 98.69 99 ALA A N 1
ATOM 779 C CA . ALA A 1 99 ? 6.323 -4.757 -13.991 1.00 98.69 99 ALA A CA 1
ATOM 780 C C . ALA A 1 99 ? 7.572 -5.647 -13.893 1.00 98.69 99 ALA A C 1
ATOM 782 O O . ALA A 1 99 ? 8.687 -5.158 -14.063 1.00 98.69 99 ALA A O 1
ATOM 783 N N . THR A 1 100 ? 7.388 -6.961 -13.721 1.00 98.38 100 THR A N 1
ATOM 784 C CA . THR A 1 100 ? 8.491 -7.939 -13.728 1.00 98.38 100 THR A CA 1
ATOM 785 C C . THR A 1 100 ? 9.234 -7.935 -15.067 1.00 98.38 100 THR A C 1
ATOM 787 O O . THR A 1 100 ? 10.460 -7.876 -15.086 1.00 98.38 100 THR A O 1
ATOM 790 N N . GLU A 1 101 ? 8.508 -7.943 -16.189 1.00 98.50 101 GLU A N 1
ATOM 791 C CA . GLU A 1 101 ? 9.092 -7.892 -17.541 1.00 98.50 101 GLU A CA 1
ATOM 792 C C . GLU A 1 101 ? 9.892 -6.599 -17.792 1.00 98.50 101 GLU A C 1
ATOM 794 O O . GLU A 1 101 ? 10.892 -6.619 -18.509 1.00 98.50 101 GLU A O 1
ATOM 799 N N . LEU A 1 102 ? 9.492 -5.482 -17.173 1.00 97.81 102 LEU A N 1
ATOM 800 C CA . LEU A 1 102 ? 10.147 -4.173 -17.303 1.00 97.81 102 LEU A CA 1
ATOM 801 C C . LEU A 1 102 ? 11.216 -3.894 -16.231 1.00 97.81 102 LEU A C 1
ATOM 803 O O . LEU A 1 102 ? 11.849 -2.828 -16.260 1.00 97.81 102 LEU A O 1
ATOM 807 N N . ASN A 1 103 ? 11.443 -4.834 -15.311 1.00 96.31 103 ASN A N 1
ATOM 808 C CA . ASN A 1 103 ? 12.292 -4.656 -14.133 1.00 96.31 103 ASN A CA 1
ATOM 809 C C . ASN A 1 103 ? 11.875 -3.426 -13.295 1.00 96.31 103 ASN A C 1
ATOM 811 O O . ASN A 1 103 ? 12.690 -2.550 -12.999 1.00 96.31 103 ASN A O 1
ATOM 815 N N . ILE A 1 104 ? 10.579 -3.334 -12.985 1.00 97.69 104 ILE A N 1
ATOM 816 C CA . ILE A 1 104 ? 9.985 -2.359 -12.062 1.00 97.69 104 ILE A CA 1
ATOM 817 C C . ILE A 1 104 ? 9.581 -3.103 -10.787 1.00 97.69 104 ILE A C 1
ATOM 819 O O . ILE A 1 104 ? 8.793 -4.048 -10.829 1.00 97.69 104 ILE A O 1
ATOM 823 N N . GLU A 1 105 ? 10.090 -2.661 -9.642 1.00 97.50 105 GLU A N 1
ATOM 824 C CA . GLU A 1 105 ? 9.716 -3.215 -8.343 1.00 97.50 105 GLU A CA 1
ATOM 825 C C . GLU A 1 105 ? 8.330 -2.715 -7.914 1.00 97.50 105 GLU A C 1
ATOM 827 O O . GLU A 1 105 ? 8.033 -1.521 -7.999 1.00 97.50 105 GLU A O 1
ATOM 832 N N . ILE A 1 106 ? 7.476 -3.616 -7.425 1.00 98.44 106 ILE A N 1
ATOM 833 C CA . ILE A 1 106 ? 6.129 -3.268 -6.967 1.00 98.44 106 ILE A CA 1
ATOM 834 C C . ILE A 1 106 ? 5.994 -3.520 -5.470 1.00 98.44 106 ILE A C 1
ATOM 836 O O . ILE A 1 106 ? 6.130 -4.649 -5.000 1.00 98.44 106 ILE A O 1
ATOM 840 N N . GLY A 1 107 ? 5.654 -2.464 -4.734 1.00 97.75 107 GLY A N 1
ATOM 841 C CA . GLY A 1 107 ? 5.123 -2.558 -3.379 1.00 97.75 107 GLY A CA 1
ATOM 842 C C . GLY A 1 107 ? 3.601 -2.415 -3.376 1.00 97.75 107 GLY A C 1
ATOM 843 O O . GLY A 1 107 ? 3.028 -1.740 -4.229 1.00 97.75 107 GLY A O 1
ATOM 844 N N . ILE A 1 108 ? 2.930 -3.026 -2.402 1.00 97.00 108 ILE A N 1
ATOM 845 C CA . ILE A 1 108 ? 1.478 -2.902 -2.208 1.00 97.00 108 ILE A CA 1
ATOM 846 C C . ILE A 1 108 ? 1.234 -2.540 -0.746 1.00 97.00 108 ILE A C 1
ATOM 848 O O . ILE A 1 108 ? 1.857 -3.122 0.146 1.00 97.00 108 ILE A O 1
ATOM 852 N N . PHE A 1 109 ? 0.337 -1.587 -0.485 1.00 96.25 109 PHE A N 1
ATOM 853 C CA . PHE A 1 109 ? -0.073 -1.303 0.890 1.00 96.25 109 PHE A CA 1
ATOM 854 C C . PHE A 1 109 ? -0.727 -2.539 1.526 1.00 96.25 109 PHE A C 1
ATOM 856 O O . PHE A 1 109 ? -1.464 -3.289 0.890 1.00 96.25 109 PHE A O 1
ATOM 863 N N . ASN A 1 110 ? -0.465 -2.742 2.813 1.00 94.19 110 ASN A N 1
ATOM 864 C CA . ASN A 1 110 ? -0.922 -3.894 3.595 1.00 94.19 110 ASN A CA 1
ATOM 865 C C . ASN A 1 110 ? -2.451 -3.967 3.784 1.00 94.19 110 ASN A C 1
ATOM 867 O O . ASN A 1 110 ? -2.965 -4.994 4.226 1.00 94.19 110 ASN A O 1
ATOM 871 N N . SER A 1 111 ? -3.174 -2.884 3.502 1.00 94.00 111 SER A N 1
ATOM 872 C CA . SER A 1 111 ? -4.635 -2.828 3.507 1.00 94.00 111 SER A CA 1
ATOM 873 C C . SER A 1 111 ? -5.144 -1.805 2.479 1.00 94.00 111 SER A C 1
ATOM 875 O O . SER A 1 111 ? -4.352 -0.987 2.002 1.00 94.00 111 SER A O 1
ATOM 877 N N . PRO A 1 112 ? -6.436 -1.843 2.089 1.00 93.19 112 PRO A N 1
ATOM 878 C CA . PRO A 1 112 ? -7.012 -0.825 1.212 1.00 93.19 112 PRO A CA 1
ATOM 879 C C . PRO A 1 112 ? -6.868 0.578 1.809 1.00 93.19 112 PRO A C 1
ATOM 881 O O . PRO A 1 112 ? -6.974 0.760 3.021 1.00 93.19 112 PRO A O 1
ATOM 884 N N . GLY A 1 113 ? -6.686 1.582 0.955 1.00 93.19 113 GLY A N 1
ATOM 885 C CA . GLY A 1 113 ? -6.320 2.933 1.362 1.00 93.19 113 GLY A CA 1
ATOM 886 C C . GLY A 1 113 ? -4.812 3.181 1.279 1.00 93.19 113 GLY A C 1
ATOM 887 O O . GLY A 1 113 ? -4.087 2.526 0.535 1.00 93.19 113 GLY A O 1
ATOM 888 N N . TRP A 1 114 ? -4.365 4.189 2.026 1.00 91.62 114 TRP A N 1
ATOM 889 C CA . TRP A 1 114 ? -2.965 4.633 2.125 1.00 91.62 114 TRP A CA 1
ATOM 890 C C . TRP A 1 114 ? -2.392 4.440 3.540 1.00 91.62 114 TRP A C 1
ATOM 892 O O . TRP A 1 114 ? -1.202 4.630 3.773 1.00 91.62 114 TRP A O 1
ATOM 902 N N . SER A 1 115 ? -3.263 4.115 4.498 1.00 89.75 115 SER A N 1
ATOM 903 C CA . SER A 1 115 ? -2.984 3.904 5.915 1.00 89.75 115 SER A CA 1
ATOM 904 C C . SER A 1 115 ? -4.238 3.275 6.554 1.00 89.75 115 SER A C 1
ATOM 906 O O . SER A 1 115 ? -5.349 3.589 6.134 1.00 89.75 115 SER A O 1
ATOM 908 N N . GLN A 1 116 ? -4.176 2.399 7.556 1.00 86.75 116 GLN A N 1
ATOM 909 C CA . GLN A 1 116 ? -2.990 1.847 8.211 1.00 86.75 116 GLN A CA 1
ATOM 910 C C . GLN A 1 116 ? -3.028 0.316 8.161 1.00 86.75 116 GLN A C 1
ATOM 912 O O . GLN A 1 116 ? -2.396 -0.282 7.305 1.00 86.75 116 GLN A O 1
ATOM 917 N N . SER A 1 117 ? -3.803 -0.328 9.031 1.00 92.94 117 SER A N 1
ATOM 918 C CA . SER A 1 117 ? -3.926 -1.790 9.083 1.00 92.94 117 SER A CA 1
ATOM 919 C C . SER A 1 117 ? -5.358 -2.160 9.451 1.00 92.94 117 SER A C 1
ATOM 921 O O . SER A 1 117 ? -5.633 -2.557 10.582 1.00 92.94 117 SER A O 1
ATOM 923 N N . GLY A 1 118 ? -6.292 -1.956 8.523 1.00 93.62 118 GLY A N 1
ATOM 924 C CA . GLY A 1 118 ? -7.721 -2.133 8.779 1.00 93.62 118 GLY A CA 1
ATOM 925 C C . GLY A 1 118 ? -8.441 -2.875 7.662 1.00 93.62 118 GLY A C 1
ATOM 926 O O . GLY A 1 118 ? -8.000 -2.901 6.517 1.00 93.62 118 GLY A O 1
ATOM 927 N N . GLY A 1 119 ? -9.576 -3.476 8.000 1.00 93.81 119 GLY A N 1
ATOM 928 C CA . GLY A 1 119 ? -10.447 -4.110 7.023 1.00 93.81 119 GLY A CA 1
ATOM 929 C C . GLY A 1 119 ? -11.708 -4.682 7.662 1.00 93.81 119 GLY A C 1
ATOM 930 O O . GLY A 1 119 ? -11.741 -4.877 8.879 1.00 93.81 119 GLY A O 1
ATOM 931 N N . PRO A 1 120 ? -12.746 -4.977 6.860 1.00 93.12 120 PRO A N 1
ATOM 932 C CA . PRO A 1 120 ? -14.022 -5.499 7.356 1.00 93.12 120 PRO A CA 1
ATOM 933 C C . PRO A 1 120 ? -13.920 -6.874 8.041 1.00 93.12 120 PRO A C 1
ATOM 935 O O . PRO A 1 120 ? -14.866 -7.297 8.697 1.00 93.12 120 PRO A O 1
ATOM 938 N N . TRP A 1 121 ? -12.790 -7.577 7.914 1.00 94.38 121 TRP A N 1
ATOM 939 C CA . TRP A 1 121 ? -12.518 -8.844 8.607 1.00 94.38 121 TRP A CA 1
ATOM 940 C C . TRP A 1 121 ? -12.054 -8.679 10.059 1.00 94.38 121 TRP A C 1
ATOM 942 O O . TRP A 1 121 ? -12.017 -9.669 10.791 1.00 94.38 121 TRP A O 1
ATOM 952 N N . ILE A 1 122 ? -11.671 -7.472 10.485 1.00 94.56 122 ILE A N 1
ATOM 953 C CA . ILE A 1 122 ? -11.210 -7.222 11.854 1.00 94.56 122 ILE A CA 1
ATOM 954 C C . ILE A 1 122 ? -12.429 -7.107 12.769 1.00 94.56 122 ILE A C 1
ATOM 956 O O . ILE A 1 122 ? -13.205 -6.156 12.674 1.00 94.56 122 ILE A O 1
ATOM 960 N N . LYS A 1 123 ? -12.599 -8.078 13.673 1.00 93.25 123 LYS A N 1
ATOM 961 C CA . LYS A 1 123 ? -13.662 -8.027 14.685 1.00 93.25 123 LYS A CA 1
ATOM 962 C C . LYS A 1 123 ? -13.386 -6.906 15.687 1.00 93.25 123 LYS A C 1
ATOM 964 O O . LYS A 1 123 ? -12.215 -6.587 15.918 1.00 93.25 123 LYS A O 1
ATOM 969 N N . PRO A 1 124 ? -14.414 -6.364 16.362 1.00 89.88 124 PRO A N 1
ATOM 970 C CA . PRO A 1 124 ? -14.192 -5.335 17.369 1.00 89.88 124 PRO A CA 1
ATOM 971 C C . PRO A 1 124 ? -13.185 -5.765 18.447 1.00 89.88 124 PRO A C 1
ATOM 973 O O . PRO A 1 124 ? -12.376 -4.959 18.894 1.00 89.88 124 PRO A O 1
ATOM 976 N N . GLU A 1 125 ? -13.160 -7.052 18.818 1.00 90.06 125 GLU A N 1
ATOM 977 C CA . GLU A 1 125 ? -12.235 -7.614 19.820 1.00 90.06 125 GLU A CA 1
ATOM 978 C C . GLU A 1 125 ? -10.778 -7.676 19.369 1.00 90.06 125 GLU A C 1
ATOM 980 O O . GLU A 1 125 ? -9.882 -7.843 20.199 1.00 90.06 125 GLU A O 1
ATOM 985 N N . GLN A 1 126 ? -10.536 -7.532 18.072 1.00 93.38 126 GLN A N 1
ATOM 986 C CA . GLN A 1 126 ? -9.219 -7.596 17.445 1.00 93.38 126 GLN A CA 1
ATOM 987 C C . GLN A 1 126 ? -8.680 -6.205 17.084 1.00 93.38 126 GLN A C 1
ATOM 989 O O . GLN A 1 126 ? -7.564 -6.100 16.581 1.00 93.38 126 GLN A O 1
ATOM 994 N N . SER A 1 127 ? -9.460 -5.146 17.321 1.00 93.12 127 SER A N 1
ATOM 995 C CA . SER A 1 127 ? -9.053 -3.769 17.048 1.00 93.12 127 SER A CA 1
ATOM 996 C C . SER A 1 127 ? -8.153 -3.204 18.153 1.00 93.12 127 SER A C 1
ATOM 998 O O . SER A 1 127 ? -8.021 -3.771 19.242 1.00 93.12 127 SER A O 1
ATOM 1000 N N . MET A 1 128 ? -7.542 -2.052 17.876 1.00 93.06 128 MET A N 1
ATOM 1001 C CA . MET A 1 128 ? -6.810 -1.274 18.874 1.00 93.06 128 MET A CA 1
ATOM 1002 C C . MET A 1 128 ? -7.724 -0.924 20.055 1.00 93.06 128 MET A C 1
ATOM 1004 O O . MET A 1 128 ? -8.873 -0.523 19.868 1.00 93.06 128 MET A O 1
ATOM 1008 N N . ARG A 1 129 ? -7.199 -1.060 21.278 1.00 90.44 129 ARG A N 1
ATOM 1009 C CA . ARG A 1 129 ? -7.952 -0.856 22.523 1.00 90.44 129 ARG A CA 1
ATOM 1010 C C . ARG A 1 129 ? -7.451 0.362 23.285 1.00 90.44 129 ARG A C 1
ATOM 1012 O O . ARG A 1 129 ? -6.280 0.724 23.200 1.00 90.44 129 ARG A O 1
ATOM 1019 N N . TYR A 1 130 ? -8.334 0.938 24.088 1.00 89.12 130 TYR A N 1
ATOM 1020 C CA . TYR A 1 130 ? -8.010 1.971 25.063 1.00 89.12 130 TYR A CA 1
ATOM 1021 C C . TYR A 1 130 ? -8.577 1.583 26.431 1.00 89.12 130 TYR A C 1
ATOM 1023 O O . TYR A 1 130 ? -9.542 0.824 26.523 1.00 89.12 130 TYR A O 1
ATOM 1031 N N . LEU A 1 131 ? -7.967 2.091 27.503 1.00 91.31 131 LEU A N 1
ATOM 1032 C CA . LEU A 1 131 ? -8.498 1.911 28.850 1.00 91.31 131 LEU A CA 1
ATOM 1033 C C . LEU A 1 131 ? -9.666 2.878 29.068 1.00 91.31 131 LEU A C 1
ATOM 1035 O O . LEU A 1 131 ? -9.543 4.072 28.802 1.00 91.31 131 LEU A O 1
ATOM 1039 N N . THR A 1 132 ? -10.776 2.371 29.594 1.00 91.94 132 THR A N 1
ATOM 1040 C CA . THR A 1 132 ? -11.938 3.178 29.981 1.00 91.94 132 THR A CA 1
ATOM 1041 C C . THR A 1 132 ? -12.384 2.823 31.396 1.00 91.94 132 THR A C 1
ATOM 1043 O O . THR A 1 132 ? -12.046 1.760 31.916 1.00 91.94 132 THR A O 1
ATOM 1046 N N . SER A 1 133 ? -13.104 3.728 32.056 1.00 91.94 133 SER A N 1
ATOM 1047 C CA . SER A 1 133 ? -13.545 3.534 33.440 1.00 91.94 133 SER A CA 1
ATOM 1048 C C . SER A 1 133 ? -14.896 4.186 33.702 1.00 91.94 133 SER A C 1
ATOM 1050 O O . SER A 1 133 ? -15.305 5.111 33.003 1.00 91.94 133 SER A O 1
ATOM 1052 N N . SER A 1 134 ? -15.576 3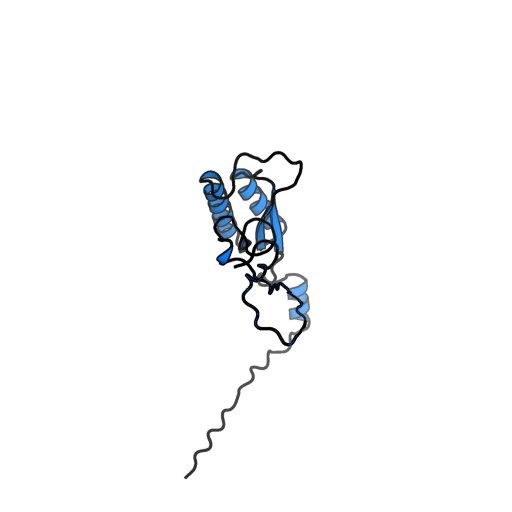.703 34.736 1.00 93.25 134 SER A N 1
ATOM 1053 C CA . SER A 1 134 ? -16.760 4.327 35.310 1.00 93.25 134 SER A CA 1
ATOM 1054 C C . SER A 1 134 ? -16.489 4.646 36.782 1.00 93.25 134 SER A C 1
ATOM 1056 O O . SER A 1 134 ? -15.645 4.020 37.429 1.00 93.25 134 SER A O 1
ATOM 1058 N N . LYS A 1 135 ? -17.178 5.654 37.322 1.00 93.25 135 LYS A N 1
ATOM 1059 C CA . LYS A 1 135 ? -16.978 6.101 38.703 1.00 93.25 135 LYS A CA 1
ATOM 1060 C C . LYS A 1 135 ? -18.304 6.177 39.442 1.00 93.25 135 LYS A C 1
ATOM 1062 O O . LYS A 1 135 ? -19.259 6.784 38.968 1.00 93.25 135 LYS A O 1
ATOM 1067 N N . THR A 1 136 ? -18.319 5.633 40.654 1.00 94.12 136 THR A N 1
ATOM 1068 C CA . THR A 1 136 ? -19.413 5.800 41.611 1.00 94.12 136 THR A CA 1
ATOM 1069 C C . THR A 1 136 ? -18.846 6.323 42.923 1.00 94.12 136 THR A C 1
ATOM 1071 O O . THR A 1 136 ? -17.945 5.720 43.501 1.00 94.12 136 THR A O 1
ATOM 1074 N N . THR A 1 137 ? -19.359 7.460 43.391 1.00 95.25 137 THR A N 1
ATOM 1075 C CA . THR A 1 137 ? -18.959 8.069 44.667 1.00 95.25 137 THR A CA 1
ATOM 1076 C C . THR A 1 137 ? -19.965 7.683 45.750 1.00 95.25 137 THR A C 1
ATOM 1078 O O . THR A 1 137 ? -21.168 7.813 45.539 1.00 95.25 137 THR A O 1
ATOM 1081 N N . VAL A 1 138 ? -19.488 7.241 46.917 1.00 94.00 138 VAL A N 1
ATOM 1082 C CA . VAL A 1 138 ? -20.322 6.839 48.067 1.00 94.00 138 VAL A CA 1
ATOM 1083 C C . VAL A 1 138 ? -19.840 7.510 49.357 1.00 94.00 138 VAL A C 1
ATOM 1085 O O . VAL A 1 138 ? -18.676 7.892 49.462 1.00 94.00 138 VAL A O 1
ATOM 1088 N N . LYS A 1 139 ? -20.719 7.650 50.358 1.00 95.56 139 LYS A N 1
ATOM 1089 C CA . LYS A 1 139 ? -20.397 8.253 51.668 1.00 95.56 139 LYS A CA 1
ATOM 1090 C C . LYS A 1 139 ? -20.317 7.187 52.767 1.00 95.56 139 LYS A C 1
ATOM 1092 O O . LYS A 1 139 ? -21.324 6.551 53.046 1.00 95.56 139 LYS A O 1
ATOM 1097 N N . GLY A 1 140 ? -19.158 6.987 53.395 1.00 94.75 140 GLY A N 1
ATOM 1098 C CA . GLY A 1 140 ? -18.977 5.992 54.468 1.00 94.75 140 GLY A CA 1
ATOM 1099 C C . GLY A 1 140 ? -19.322 6.490 55.888 1.00 94.75 140 GLY A C 1
ATOM 1100 O O . GLY A 1 140 ? -19.492 7.698 56.071 1.00 94.75 140 GLY A O 1
ATOM 1101 N N . PRO A 1 141 ? -19.376 5.585 56.893 1.00 95.06 141 PRO A N 1
ATOM 1102 C CA . PRO A 1 141 ? -19.282 4.125 56.773 1.00 95.06 141 PRO A CA 1
ATOM 1103 C C . PRO A 1 141 ? -20.625 3.504 56.344 1.00 95.06 141 PRO A C 1
ATOM 1105 O O . PRO A 1 141 ? -21.659 3.763 56.950 1.00 95.06 141 PRO A O 1
ATOM 1108 N N . GLN A 1 142 ? -20.619 2.674 55.297 1.00 94.06 142 GLN A N 1
ATOM 1109 C CA . GLN A 1 142 ? -21.791 1.901 54.865 1.00 94.06 142 GLN A CA 1
ATOM 1110 C C . GLN A 1 142 ? -21.356 0.623 54.139 1.00 94.06 142 GLN A C 1
ATOM 1112 O O . GLN A 1 142 ? -20.311 0.601 53.487 1.00 94.06 142 GLN A O 1
ATOM 1117 N N . LYS A 1 143 ? -22.168 -0.436 54.219 1.00 94.06 143 LYS A N 1
ATOM 1118 C CA . LYS A 1 143 ? -22.014 -1.625 53.373 1.00 94.06 143 LYS A CA 1
ATOM 1119 C C . LYS A 1 143 ? -22.744 -1.372 52.055 1.00 94.06 143 LYS A C 1
ATOM 1121 O O . LYS A 1 143 ? -23.950 -1.152 52.068 1.00 94.06 143 LYS A O 1
ATOM 1126 N N . ILE A 1 144 ? -22.025 -1.413 50.936 1.00 93.00 144 ILE A N 1
ATOM 1127 C CA . ILE A 1 144 ? -22.599 -1.191 49.602 1.00 93.00 144 ILE A CA 1
ATOM 1128 C C . ILE A 1 144 ? -22.841 -2.520 48.879 1.00 93.00 144 ILE A C 1
ATOM 1130 O O . ILE A 1 144 ? -21.995 -3.411 48.894 1.00 93.00 144 ILE A O 1
ATOM 1134 N N . SER A 1 145 ? -24.003 -2.646 48.242 1.00 95.06 145 SER A N 1
ATOM 1135 C CA . SER A 1 145 ? -24.339 -3.729 47.312 1.00 95.06 145 SER A CA 1
ATOM 1136 C C . SER A 1 145 ? -25.199 -3.131 46.202 1.00 95.06 145 SER A C 1
ATOM 1138 O O . SER A 1 145 ? -26.424 -3.141 46.261 1.00 95.06 145 SER A O 1
ATOM 1140 N N . ILE A 1 146 ? -24.528 -2.493 45.245 1.00 92.62 146 ILE A N 1
ATOM 1141 C CA . ILE A 1 146 ? -25.156 -1.818 44.108 1.00 92.62 146 ILE A CA 1
ATOM 1142 C C . ILE A 1 146 ? -24.490 -2.284 42.812 1.00 92.62 146 ILE A C 1
ATOM 1144 O O . ILE A 1 146 ? -23.291 -2.579 42.823 1.00 92.62 146 ILE A O 1
ATOM 1148 N N . PRO A 1 147 ? -25.227 -2.339 41.692 1.00 93.81 147 PRO A N 1
ATOM 1149 C CA . PRO A 1 147 ? -24.607 -2.523 40.390 1.00 93.81 147 PRO A CA 1
ATOM 1150 C C . PRO A 1 147 ? -23.762 -1.288 40.058 1.00 93.81 147 PRO A C 1
ATOM 1152 O O . PRO A 1 147 ? -24.255 -0.160 40.108 1.00 93.81 147 PRO A O 1
ATOM 1155 N N . LEU A 1 148 ? -22.488 -1.492 39.722 1.00 93.19 148 LEU A N 1
ATOM 1156 C CA . LEU A 1 148 ? -21.649 -0.409 39.217 1.00 93.19 148 LEU A C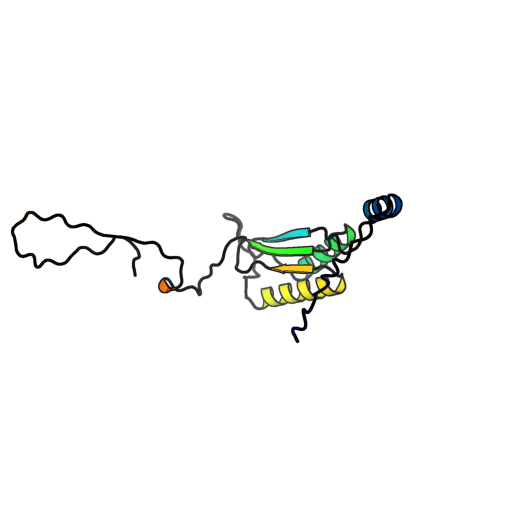A 1
ATOM 1157 C C . LEU A 1 148 ? -22.008 -0.110 37.756 1.00 93.19 148 LEU A C 1
ATOM 1159 O O . LEU A 1 148 ? -22.273 -1.044 36.990 1.00 93.19 148 LEU A O 1
ATOM 1163 N N . PRO A 1 149 ? -22.007 1.170 37.350 1.00 92.75 149 PRO A N 1
ATOM 1164 C CA . PRO A 1 149 ? -22.191 1.528 35.954 1.00 92.75 149 PRO A CA 1
ATOM 1165 C C . PRO A 1 149 ? -21.075 0.902 35.120 1.00 92.75 149 PRO A C 1
ATOM 1167 O O . PRO A 1 149 ? -19.924 0.833 35.552 1.00 92.75 149 PRO A O 1
ATOM 1170 N N . LYS A 1 150 ? -21.401 0.459 33.909 1.00 92.19 150 LYS A N 1
ATOM 1171 C CA . LYS A 1 150 ? -20.375 0.088 32.934 1.00 92.19 150 LYS A CA 1
ATOM 1172 C C . LYS A 1 150 ? -19.802 1.368 32.303 1.00 92.19 150 LYS A C 1
ATOM 1174 O O . LYS A 1 150 ? -20.515 2.372 32.270 1.00 92.19 150 LYS A O 1
ATOM 1179 N N . PRO A 1 151 ? -18.542 1.369 31.846 1.00 91.56 151 PRO A N 1
ATOM 1180 C CA . PRO A 1 151 ? -18.003 2.486 31.073 1.00 91.56 151 PRO A CA 1
ATOM 1181 C C . PRO A 1 151 ? -18.868 2.787 29.838 1.00 91.56 151 PRO A C 1
ATOM 1183 O O . PRO A 1 151 ? -19.521 1.893 29.307 1.00 91.56 151 PRO A O 1
ATOM 1186 N N . GLU A 1 152 ? -18.898 4.039 29.386 1.00 82.88 152 GLU A N 1
ATOM 1187 C CA . GLU A 1 152 ? -19.657 4.415 28.188 1.00 82.88 152 GLU A CA 1
ATOM 1188 C C . GLU A 1 152 ? -18.964 3.951 26.896 1.00 82.88 152 GLU A C 1
ATOM 1190 O O . GLU A 1 152 ? -17.737 3.831 26.829 1.00 82.88 152 GLU A O 1
ATOM 1195 N N . GLY A 1 153 ? -19.762 3.740 25.846 1.00 78.88 153 GLY A N 1
ATOM 1196 C CA . GLY A 1 153 ? -19.281 3.421 24.503 1.00 78.88 153 GLY A CA 1
ATOM 1197 C C . GLY A 1 153 ? -19.060 1.930 24.252 1.00 78.88 153 GLY A C 1
ATOM 1198 O O . GLY A 1 153 ? -19.661 1.068 24.891 1.00 78.88 153 GLY A O 1
ATOM 1199 N N . PHE A 1 154 ? -18.227 1.630 23.258 1.00 72.31 154 PHE A N 1
ATOM 1200 C CA . PHE A 1 154 ? -17.873 0.263 22.901 1.00 72.31 154 PHE A CA 1
ATOM 1201 C C . PHE A 1 154 ? -16.715 -0.199 23.796 1.00 72.31 154 PHE A C 1
ATOM 1203 O O . PHE A 1 154 ? -15.565 0.172 23.574 1.00 72.31 154 PHE A O 1
ATOM 1210 N N . PHE A 1 155 ? -17.030 -0.964 24.841 1.00 75.94 155 PHE A N 1
ATOM 1211 C CA . PHE A 1 155 ? -16.059 -1.519 25.786 1.00 75.94 155 PHE A CA 1
ATOM 1212 C C . PHE A 1 155 ? -16.144 -3.047 25.790 1.00 75.94 155 PHE A C 1
ATOM 1214 O O . PHE A 1 155 ? -17.201 -3.626 25.531 1.00 75.94 155 PHE A O 1
ATOM 1221 N N . GLN A 1 156 ? -15.018 -3.689 26.085 1.00 62.38 156 GLN A N 1
ATOM 1222 C CA . GLN A 1 156 ? -14.863 -5.142 26.150 1.00 62.38 156 GLN A CA 1
ATOM 1223 C C . GLN A 1 156 ? -14.175 -5.543 27.441 1.00 62.38 156 GLN A C 1
ATOM 1225 O O . GLN A 1 156 ? -13.251 -4.805 27.852 1.00 62.38 156 GLN A O 1
#

Sequence (156 aa):
MAFTFCASQCSEEKPALSPESLESGFVTPPDSIQTSVYWYWISDHLSKEGVVKDLHAMKEVGINRAFIGNIGINNLPFGKVKIWSDEWWDVLHAALKTATELNIEIGIFNSPGWSQSGGPWIKPEQSMRYLTSSKTTVKGPQKISIPLPKPEGFFQ

Foldseek 3Di:
DDDDDDPPPPDPDDPDQDPVNVVCCVVPPDPVDADEEEDEDEQQPAALVVLLVVLVVCLVVRHQEYEYAYDYDPPDHHDDRDPPDPRVVVSVVSNVVSSVVSNHHYHYACDHHPDDNDDPPQDPVNDDDDDFDADDDDDDDDDDDDDGDDTDDDDD

Radius of gyration: 28.52 Å; chains: 1; bounding box: 72×36×77 Å

pLDDT: mean 90.19, std 13.39, range [38.5, 98.88]

Secondary structure (DSSP, 8-state):
-------------PPPPPHHHHHHHHHS--TTS--EEEEEEETT---HHHHHHHHHHHHHTT--EEEEEEE--TTSPP-S--TTSHHHHHHHHHHHHHHHHTT-EEEE-SSSSSS-S--TT--GGGS------------SS-----PPPPPSSS--